Protein AF-A0A950JNB1-F1 (afdb_monomer)

Nearest PDB structures (foldseek):
  2v4i-assembly1_A  TM=9.540E-01  e=2.034E-09  Streptomyces clavuligerus
  1vra-assembly1_A  TM=9.492E-01  e=3.426E-09  Halalkalibacterium halodurans
  1vz7-assembly1_A  TM=9.564E-01  e=4.071E-08  Streptomyces clavuligerus
  1vz8-assembly2_C  TM=9.504E-01  e=1.315E-07  Streptomyces clavuligerus
  1vz7-assembly2_D  TM=9.426E-01  e=3.274E-07  Streptomyces clavuligerus

Solvent-accessible surface area (backbone atoms only — not comparable to full-atom values): 8755 Å² total; per-residue (Å²): 140,83,84,80,80,82,80,77,79,81,75,79,78,77,82,72,43,68,60,75,74,78,64,94,76,65,76,75,56,92,80,55,70,94,68,81,83,87,76,75,89,53,86,58,56,48,79,50,73,37,64,80,45,77,47,38,35,98,41,75,36,33,38,42,37,42,40,36,89,90,36,73,45,85,86,88,75,83,86,60,95,72,62,23,30,31,54,55,52,34,62,68,28,49,80,72,36,42,34,39,33,37,42,38,38,42,59,50,35,48,50,90,46,60,69,65,28,35,54,50,40,51,51,51,26,44,56,50,12,64,75,68,73,54,56,39,64,25,33,38,49,44,48,38,95

Secondary structure (DSSP, 8-state):
-PPP---PPP-PPPPPEEPPPPPTT----TTS-SS---PPPPTTEEEEEE---SSEESS--EEEEEE-TT-B--------TT--HHHHHHHHHHTT-B-SEEEEE-S----S-HHHHHHHHHHHHHHHHHHHTS-GGGEEEEE--

Sequence (145 aa):
MAAARSSRPISRKPKRRSVPPPAENAKRSPLAPTQIPKLPPLAGVRLATGSAGIRYRDRADVLLVTLAPGTQAAGVFTQSKTASAPVEWCRTQLGSGTARGLVVNSGNANAFTGRVGYEAAEAVARSAAASVSCSAREVFLASTG

Structure (mmCIF, N/CA/C/O backbone):
data_AF-A0A950JNB1-F1
#
_entry.id   AF-A0A950JNB1-F1
#
loop_
_atom_site.group_PDB
_atom_site.id
_atom_site.type_symbo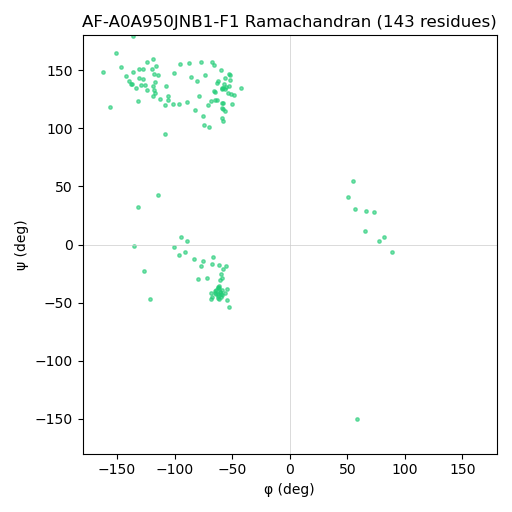l
_atom_site.label_atom_id
_atom_site.label_alt_id
_atom_site.label_comp_id
_atom_site.label_asym_id
_atom_site.label_entity_id
_atom_site.label_seq_id
_atom_site.pdbx_PDB_ins_code
_atom_site.Cartn_x
_atom_site.Cartn_y
_atom_site.Cartn_z
_atom_site.occupancy
_atom_site.B_iso_or_equiv
_atom_site.auth_seq_id
_atom_site.auth_comp_id
_atom_site.auth_asym_id
_atom_site.auth_atom_id
_atom_site.pdbx_PDB_model_num
ATOM 1 N N . MET A 1 1 ? -12.606 13.196 -50.749 1.00 42.09 1 MET A N 1
ATOM 2 C CA . MET A 1 1 ? -11.362 12.395 -50.695 1.00 42.09 1 MET A CA 1
ATOM 3 C C . MET A 1 1 ? -10.970 12.207 -49.233 1.00 42.09 1 MET A C 1
ATOM 5 O O . MET A 1 1 ? -10.453 13.135 -48.629 1.00 42.09 1 MET A O 1
ATOM 9 N N . ALA A 1 2 ? -11.310 11.062 -48.637 1.00 40.31 2 ALA A N 1
ATOM 10 C CA . ALA A 1 2 ? -11.002 10.744 -47.241 1.00 40.31 2 ALA A CA 1
ATOM 11 C C . ALA A 1 2 ? -9.718 9.902 -47.180 1.00 40.31 2 ALA A C 1
ATOM 13 O O . ALA A 1 2 ? -9.656 8.832 -47.781 1.00 40.31 2 ALA A O 1
ATOM 14 N N . ALA A 1 3 ? -8.692 10.391 -46.482 1.00 45.53 3 ALA A N 1
ATOM 15 C CA . ALA A 1 3 ? -7.442 9.663 -46.283 1.00 45.53 3 ALA A CA 1
ATOM 16 C C . ALA A 1 3 ? -7.594 8.662 -45.126 1.00 45.53 3 ALA A C 1
ATOM 18 O O . ALA A 1 3 ? -7.813 9.044 -43.974 1.00 45.53 3 ALA A O 1
ATOM 19 N N . ALA A 1 4 ? -7.483 7.372 -45.443 1.00 46.94 4 ALA A N 1
ATOM 20 C CA . ALA A 1 4 ? -7.515 6.280 -44.480 1.00 46.94 4 ALA A CA 1
ATOM 21 C C . ALA A 1 4 ? -6.300 6.347 -43.536 1.00 46.94 4 ALA A C 1
ATOM 23 O O . ALA A 1 4 ? -5.147 6.339 -43.970 1.00 46.94 4 ALA A O 1
ATOM 24 N N . ARG A 1 5 ? -6.550 6.391 -42.222 1.00 51.56 5 ARG A N 1
ATOM 25 C CA . ARG A 1 5 ? -5.501 6.261 -41.204 1.00 51.56 5 ARG A CA 1
ATOM 26 C C . ARG A 1 5 ? -5.071 4.798 -41.113 1.00 51.56 5 ARG A C 1
ATOM 28 O O . ARG A 1 5 ? -5.814 3.955 -40.625 1.00 51.56 5 ARG A O 1
ATOM 35 N N . SER A 1 6 ? -3.851 4.524 -41.562 1.00 50.66 6 SER A N 1
ATOM 36 C CA . SER A 1 6 ? -3.151 3.249 -41.390 1.00 50.66 6 SER A CA 1
ATOM 37 C C . SER A 1 6 ? -3.015 2.901 -39.899 1.00 50.66 6 SER A C 1
ATOM 39 O O . SER A 1 6 ? -2.185 3.476 -39.189 1.00 50.66 6 SER A O 1
ATOM 41 N N . SER A 1 7 ? -3.792 1.929 -39.426 1.00 52.31 7 SER A N 1
ATOM 42 C CA . SER A 1 7 ? -3.642 1.318 -38.105 1.00 52.31 7 SER A CA 1
ATOM 43 C C . SER A 1 7 ? -2.366 0.471 -38.064 1.00 52.31 7 SER A C 1
ATOM 45 O O . SER A 1 7 ? -2.339 -0.654 -38.564 1.00 52.31 7 SER A O 1
ATOM 47 N N . ARG A 1 8 ? -1.290 0.996 -37.466 1.00 50.75 8 ARG A N 1
ATOM 48 C CA . ARG A 1 8 ? -0.126 0.169 -37.119 1.00 50.75 8 ARG A CA 1
ATOM 49 C C . ARG A 1 8 ? -0.542 -0.851 -36.049 1.00 50.75 8 ARG A C 1
ATOM 51 O O . ARG A 1 8 ? -1.152 -0.450 -35.057 1.00 50.75 8 ARG A O 1
ATOM 58 N N . PRO A 1 9 ? -0.215 -2.143 -36.207 1.00 45.81 9 PRO A N 1
ATOM 59 C CA . PRO A 1 9 ? -0.534 -3.146 -35.205 1.00 45.81 9 PRO A CA 1
ATOM 60 C C . PRO A 1 9 ? 0.236 -2.846 -33.916 1.00 45.81 9 PRO A C 1
ATOM 62 O O . PRO A 1 9 ? 1.442 -2.589 -33.935 1.00 45.81 9 PRO A O 1
ATOM 65 N N . ILE A 1 10 ? -0.480 -2.865 -32.793 1.00 56.41 10 ILE A N 1
ATOM 66 C CA . ILE A 1 10 ? 0.095 -2.713 -31.458 1.00 56.41 10 ILE A CA 1
ATOM 67 C C . ILE A 1 10 ? 1.126 -3.830 -31.257 1.00 56.41 10 ILE A C 1
ATOM 69 O O . ILE A 1 10 ? 0.821 -5.017 -31.374 1.00 56.41 10 ILE A O 1
ATOM 73 N N . SER A 1 11 ? 2.359 -3.404 -30.988 1.00 55.00 11 SER A N 1
ATOM 74 C CA . SER A 1 11 ? 3.528 -4.229 -30.686 1.00 55.00 11 SER A CA 1
ATOM 75 C C . SER A 1 11 ? 3.195 -5.392 -29.741 1.00 55.00 11 SER A C 1
ATOM 77 O O . SER A 1 11 ? 2.499 -5.224 -28.736 1.00 55.00 11 SER A O 1
ATOM 79 N N . ARG A 1 12 ? 3.701 -6.588 -30.074 1.00 53.50 12 ARG A N 1
ATOM 80 C CA . ARG A 1 12 ? 3.539 -7.828 -29.300 1.00 53.50 12 ARG A CA 1
ATOM 81 C C . ARG A 1 12 ? 3.915 -7.577 -27.834 1.00 53.50 12 ARG A C 1
ATOM 83 O O . ARG A 1 12 ? 5.051 -7.206 -27.549 1.00 53.50 12 ARG A O 1
ATOM 90 N N . LYS A 1 13 ? 2.978 -7.811 -26.901 1.00 48.19 13 LYS A N 1
ATOM 91 C CA . LYS A 1 13 ? 3.256 -7.756 -25.453 1.00 48.19 13 LYS A CA 1
ATOM 92 C C . LYS A 1 13 ? 4.492 -8.623 -25.152 1.00 48.19 13 LYS A C 1
ATOM 94 O O . LYS A 1 13 ? 4.519 -9.778 -25.588 1.00 48.19 13 LYS A O 1
ATOM 99 N N . PRO A 1 14 ? 5.508 -8.111 -24.436 1.00 57.44 14 PRO A N 1
ATOM 100 C CA . PRO A 1 14 ? 6.699 -8.893 -24.124 1.00 57.44 14 PRO A CA 1
ATOM 101 C C . PRO A 1 14 ? 6.305 -10.165 -23.360 1.00 57.44 14 PRO A C 1
ATOM 103 O O . PRO A 1 14 ? 5.485 -10.114 -22.440 1.00 57.44 14 PRO A O 1
ATOM 106 N N . LYS A 1 15 ? 6.868 -11.321 -23.749 1.00 63.06 15 LYS A N 1
ATOM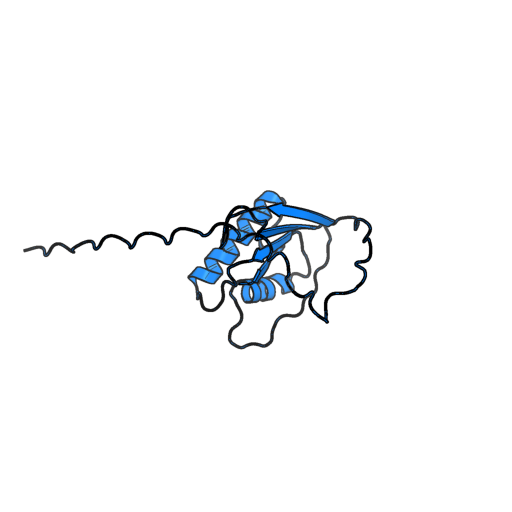 107 C CA . LYS A 1 15 ? 6.651 -12.591 -23.037 1.00 63.06 15 LYS A CA 1
ATOM 108 C C . LYS A 1 15 ? 7.100 -12.417 -21.580 1.00 63.06 15 LYS A C 1
ATOM 110 O O . LYS A 1 15 ? 8.277 -12.165 -21.324 1.00 63.06 15 LYS A O 1
ATOM 115 N N . ARG A 1 16 ? 6.159 -12.529 -20.632 1.00 70.25 16 ARG A N 1
ATOM 116 C CA . ARG A 1 16 ? 6.450 -12.503 -19.187 1.00 70.25 16 ARG A CA 1
ATOM 117 C C . ARG A 1 16 ? 7.415 -13.645 -18.854 1.00 70.25 16 ARG A C 1
ATOM 119 O O . ARG A 1 16 ? 7.229 -14.765 -19.329 1.00 70.25 16 ARG A O 1
ATOM 126 N N . ARG A 1 17 ? 8.446 -13.353 -18.061 1.00 73.12 17 ARG A N 1
ATOM 127 C CA . ARG A 1 17 ? 9.484 -14.325 -17.693 1.00 73.12 17 ARG A CA 1
ATOM 128 C C . ARG A 1 17 ? 8.985 -15.217 -16.551 1.00 73.12 17 ARG A C 1
ATOM 130 O O . ARG A 1 17 ? 8.306 -14.730 -15.646 1.00 73.12 17 ARG A O 1
ATOM 137 N N . SER A 1 18 ? 9.309 -16.506 -16.594 1.00 73.94 18 SER A N 1
ATOM 138 C CA . SER A 1 18 ? 9.210 -17.375 -15.417 1.00 73.94 18 SER A CA 1
ATOM 139 C C . SER A 1 18 ? 10.212 -16.914 -14.358 1.00 73.94 18 SER A C 1
ATOM 141 O O . SER A 1 18 ? 11.215 -16.266 -14.682 1.00 73.94 18 SER A O 1
ATOM 143 N N . VAL A 1 19 ? 9.927 -17.204 -13.090 1.00 68.12 19 VAL A N 1
ATOM 144 C CA . VAL A 1 19 ? 10.904 -17.014 -12.014 1.00 68.12 19 VAL A CA 1
ATOM 145 C C . VAL A 1 19 ? 12.145 -17.850 -12.343 1.00 68.12 19 VAL A C 1
ATOM 147 O O . VAL A 1 19 ? 12.012 -19.061 -12.526 1.00 68.12 19 VAL A O 1
ATOM 150 N N . PRO A 1 20 ? 13.343 -17.247 -12.460 1.00 66.94 20 PRO A N 1
ATOM 151 C CA . PRO A 1 20 ? 14.566 -18.034 -12.478 1.00 66.94 20 PRO A CA 1
ATOM 152 C C . PRO A 1 20 ? 14.678 -18.775 -11.138 1.00 66.94 20 PRO A C 1
ATOM 154 O O . PRO A 1 20 ? 14.331 -18.185 -10.108 1.00 66.94 20 PRO A O 1
ATOM 157 N N . PRO A 1 21 ? 15.135 -20.040 -11.123 1.00 61.94 21 PRO A N 1
ATOM 158 C CA . PRO A 1 21 ? 15.341 -20.762 -9.874 1.00 61.94 21 PRO A CA 1
ATOM 159 C C . PRO A 1 21 ? 16.228 -19.926 -8.936 1.00 61.94 21 PRO A C 1
ATOM 161 O O . PRO A 1 21 ? 17.085 -19.177 -9.427 1.00 61.94 21 PRO A O 1
ATOM 164 N N . PRO A 1 22 ? 16.023 -19.997 -7.606 1.00 63.16 22 PRO A N 1
ATOM 165 C CA . PRO A 1 22 ? 16.927 -19.359 -6.658 1.00 63.16 22 PRO A CA 1
ATOM 166 C C . PRO A 1 22 ? 18.359 -19.734 -7.030 1.00 63.16 22 PRO A C 1
ATOM 168 O O . PRO A 1 22 ? 18.639 -20.913 -7.240 1.00 63.16 22 PRO A O 1
ATOM 171 N N . ALA A 1 23 ? 19.247 -18.747 -7.171 1.00 62.09 23 ALA A N 1
ATOM 172 C CA . ALA A 1 23 ? 20.640 -19.048 -7.455 1.00 62.09 23 ALA A CA 1
ATOM 173 C C . ALA A 1 23 ? 21.162 -19.928 -6.314 1.00 62.09 23 ALA A C 1
ATOM 175 O O . ALA A 1 23 ? 21.175 -19.498 -5.160 1.00 62.09 23 ALA A O 1
ATOM 176 N N . GLU A 1 24 ? 21.560 -21.152 -6.658 1.00 57.34 24 GLU A N 1
ATOM 177 C CA . GLU A 1 24 ? 21.925 -22.241 -5.741 1.00 57.34 24 GLU A CA 1
ATOM 178 C C . GLU A 1 24 ? 23.031 -21.837 -4.746 1.00 57.34 24 GLU A C 1
ATOM 180 O O . GLU A 1 24 ? 23.151 -22.417 -3.676 1.00 57.34 24 GLU A O 1
ATOM 185 N N . ASN A 1 25 ? 23.766 -20.758 -5.051 1.00 59.53 25 ASN A N 1
ATOM 186 C CA . ASN A 1 25 ? 24.836 -20.183 -4.239 1.00 59.53 25 ASN A CA 1
ATOM 187 C C . ASN A 1 25 ? 24.722 -18.655 -4.050 1.00 59.53 25 ASN A C 1
ATOM 189 O O . ASN A 1 25 ? 25.738 -17.959 -3.979 1.00 59.53 25 ASN A O 1
ATOM 193 N N . ALA A 1 26 ? 23.512 -18.085 -3.996 1.00 68.25 26 ALA A N 1
ATOM 194 C CA . ALA A 1 26 ? 23.365 -16.662 -3.676 1.00 68.25 26 ALA A CA 1
ATOM 195 C C . ALA A 1 26 ? 23.975 -16.368 -2.294 1.00 68.25 26 ALA A C 1
ATOM 197 O O . ALA A 1 26 ? 23.428 -16.759 -1.261 1.00 68.25 26 ALA A O 1
ATOM 198 N N . LYS A 1 27 ? 25.118 -15.671 -2.276 1.00 80.19 27 LYS A N 1
ATOM 199 C CA . LYS A 1 27 ? 25.811 -15.275 -1.047 1.00 80.19 27 LYS A CA 1
ATOM 200 C C . LYS A 1 27 ? 24.828 -14.483 -0.182 1.00 80.19 27 LYS A C 1
ATOM 202 O O . LYS A 1 27 ? 24.347 -13.426 -0.593 1.00 80.19 27 LYS A O 1
ATOM 207 N N . ARG A 1 28 ? 24.476 -15.033 0.985 1.00 79.62 28 ARG A N 1
ATOM 208 C CA . ARG A 1 28 ? 23.522 -14.421 1.918 1.00 79.62 28 ARG A CA 1
ATOM 209 C C . ARG A 1 28 ? 23.979 -12.993 2.210 1.00 79.62 28 ARG A C 1
ATOM 211 O O . ARG A 1 28 ? 25.156 -12.780 2.499 1.00 79.62 28 ARG A O 1
ATOM 218 N N . SER A 1 29 ? 23.068 -12.025 2.091 1.00 84.06 29 SER A N 1
ATOM 219 C CA . SER A 1 29 ? 23.401 -10.619 2.344 1.00 84.06 29 SER A CA 1
ATOM 220 C C . SER A 1 29 ? 24.052 -10.481 3.726 1.00 84.06 29 SER A C 1
ATOM 222 O O . SER A 1 29 ? 23.530 -11.069 4.677 1.00 84.06 29 SER A O 1
ATOM 224 N N . PRO A 1 30 ? 25.133 -9.693 3.875 1.00 87.25 30 PRO A N 1
ATOM 225 C CA . PRO A 1 30 ? 25.723 -9.422 5.187 1.00 87.25 30 PRO A CA 1
ATOM 226 C C . PRO A 1 30 ? 24.744 -8.700 6.128 1.00 87.25 30 PRO A C 1
ATOM 228 O O . PRO A 1 30 ? 24.934 -8.718 7.337 1.00 87.25 30 PRO A O 1
ATOM 231 N N . LEU A 1 31 ? 23.679 -8.101 5.581 1.00 86.94 31 LEU A N 1
ATOM 232 C CA . LEU A 1 31 ? 22.603 -7.454 6.335 1.00 86.94 31 LEU A CA 1
ATOM 233 C C . LEU A 1 31 ? 21.439 -8.401 6.662 1.00 86.94 31 LEU A C 1
ATOM 235 O O . LEU A 1 31 ? 20.497 -7.999 7.341 1.00 86.94 31 LEU A O 1
ATOM 239 N N . ALA A 1 32 ? 21.446 -9.636 6.148 1.00 87.19 32 ALA A N 1
ATOM 240 C CA . ALA A 1 32 ? 20.375 -10.579 6.429 1.00 87.19 32 ALA A CA 1
ATOM 241 C C . ALA A 1 32 ? 20.481 -11.037 7.894 1.00 87.19 32 ALA A C 1
ATOM 243 O O . ALA A 1 32 ? 21.490 -11.648 8.263 1.00 87.19 32 ALA A O 1
ATOM 244 N N . PRO A 1 33 ? 19.449 -10.813 8.724 1.00 85.62 33 PRO A N 1
ATOM 245 C CA . PRO A 1 33 ? 19.496 -11.196 10.130 1.00 85.62 33 PRO A CA 1
ATOM 246 C C . PRO A 1 33 ? 19.733 -12.703 10.248 1.00 85.62 33 PRO A C 1
ATOM 248 O O . PRO A 1 33 ? 19.125 -13.487 9.523 1.00 85.62 33 PRO A O 1
ATOM 251 N N . THR A 1 34 ? 20.650 -13.139 11.111 1.00 87.25 34 THR A N 1
ATOM 252 C CA . THR A 1 34 ? 20.963 -14.566 11.340 1.00 87.25 34 THR A CA 1
ATOM 253 C C . THR A 1 34 ? 19.761 -15.353 11.848 1.00 87.25 34 THR A C 1
ATOM 255 O O . THR A 1 34 ? 19.618 -16.524 11.509 1.00 87.25 34 THR A O 1
ATOM 258 N N . GLN A 1 35 ? 18.865 -14.700 12.586 1.00 88.25 35 GLN A N 1
ATOM 259 C CA . GLN A 1 35 ? 17.619 -15.273 13.078 1.00 88.25 35 GLN A CA 1
ATOM 260 C C . GLN A 1 35 ? 16.449 -14.355 12.728 1.00 88.25 35 GLN A C 1
ATOM 262 O O . GLN A 1 35 ? 16.543 -13.137 12.871 1.00 88.25 35 GLN A O 1
ATOM 267 N N . ILE A 1 36 ? 15.345 -14.945 12.274 1.00 87.06 36 ILE A N 1
ATOM 268 C CA . ILE A 1 36 ? 14.083 -14.230 12.073 1.00 87.06 36 ILE A CA 1
ATOM 269 C C . ILE A 1 36 ? 13.192 -14.564 13.272 1.00 87.06 36 ILE A C 1
ATOM 271 O O . ILE A 1 36 ? 12.921 -15.747 13.494 1.00 87.06 36 ILE A O 1
ATOM 275 N N . PRO A 1 37 ? 12.744 -13.573 14.060 1.00 87.31 37 PRO A N 1
ATOM 276 C CA . PRO A 1 37 ? 11.871 -13.837 15.193 1.00 87.31 37 PRO A CA 1
ATOM 277 C C . PRO A 1 37 ? 10.539 -14.420 14.712 1.00 87.31 37 PRO A C 1
ATOM 279 O O . PRO A 1 37 ? 9.961 -13.966 13.722 1.00 87.31 37 PRO A O 1
ATOM 282 N N . LYS A 1 38 ? 10.026 -15.420 15.434 1.00 87.75 38 LYS A N 1
ATOM 283 C CA . LYS A 1 38 ? 8.679 -15.944 15.201 1.00 87.75 38 LYS A CA 1
ATOM 284 C C . LYS A 1 38 ? 7.671 -14.939 15.753 1.00 87.75 38 LYS A C 1
ATOM 286 O O . LYS A 1 38 ? 7.478 -14.851 16.962 1.00 87.75 38 LYS A O 1
ATOM 291 N N . LEU A 1 39 ? 7.052 -14.173 14.864 1.00 86.81 39 LEU A N 1
ATOM 292 C CA . LEU A 1 39 ? 6.048 -13.184 15.242 1.00 86.81 39 LEU A CA 1
ATOM 293 C C . LEU A 1 39 ? 4.702 -13.881 15.505 1.00 86.81 39 LEU A C 1
ATOM 295 O O . LEU A 1 39 ? 4.248 -14.646 14.647 1.00 86.81 39 LEU A O 1
ATOM 299 N N . PRO A 1 40 ? 4.055 -13.656 16.663 1.00 90.56 40 PRO A N 1
ATOM 300 C CA . PRO A 1 40 ? 2.702 -14.145 16.889 1.00 90.56 40 PRO A CA 1
ATOM 301 C C . PRO A 1 40 ? 1.706 -13.412 15.972 1.00 90.56 40 PRO A C 1
ATOM 303 O O . PRO A 1 40 ? 1.983 -12.290 15.536 1.00 90.56 40 PRO A O 1
ATOM 306 N N . PRO A 1 41 ? 0.535 -14.007 15.683 1.00 91.62 41 PRO A N 1
ATOM 307 C CA . PRO A 1 41 ? -0.536 -13.300 14.993 1.00 91.62 41 PRO A CA 1
A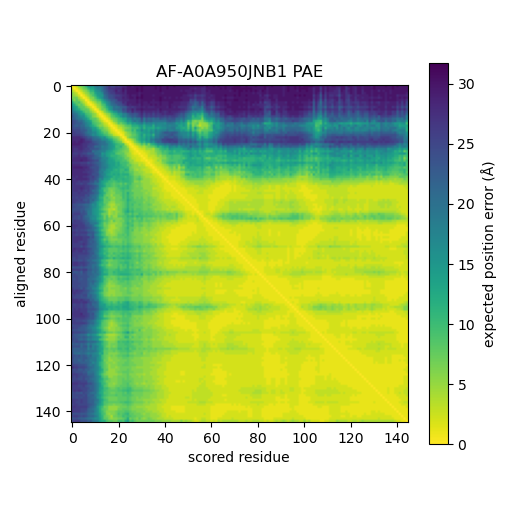TOM 308 C C . PRO A 1 41 ? -0.920 -12.022 15.744 1.00 91.62 41 PRO A C 1
ATOM 310 O O . PRO A 1 41 ? -1.111 -12.042 16.960 1.00 91.62 41 PRO A O 1
ATOM 313 N N . LEU A 1 42 ? -1.059 -10.918 15.012 1.00 94.12 42 LEU A N 1
ATOM 314 C CA . LEU A 1 42 ? -1.546 -9.661 15.566 1.00 94.12 42 LEU A CA 1
ATOM 315 C C . LEU A 1 42 ? -3.071 -9.617 15.445 1.00 94.12 42 LEU A C 1
ATOM 317 O O . LEU A 1 42 ? -3.617 -9.737 14.346 1.00 94.12 42 LEU A O 1
ATOM 321 N N . ALA A 1 43 ? -3.760 -9.458 16.575 1.00 96.12 43 ALA A N 1
ATOM 322 C CA . ALA A 1 43 ? -5.215 -9.370 16.595 1.00 96.12 43 ALA A CA 1
ATOM 323 C C . ALA A 1 43 ? -5.708 -8.241 15.673 1.00 96.12 43 ALA A C 1
ATOM 325 O O . ALA A 1 43 ? -5.149 -7.147 15.653 1.00 96.12 43 ALA A O 1
ATOM 326 N N . GLY A 1 44 ? -6.746 -8.525 14.885 1.00 96.69 44 GLY A N 1
ATOM 327 C CA . GLY A 1 44 ? -7.306 -7.564 13.934 1.00 96.69 44 GLY A CA 1
ATOM 328 C C . GLY A 1 44 ? -6.504 -7.374 12.642 1.00 96.69 44 GLY A C 1
ATOM 329 O O . GLY A 1 44 ? -6.919 -6.577 11.805 1.00 96.69 44 GLY A O 1
ATOM 330 N N . VAL A 1 45 ? -5.412 -8.118 12.433 1.00 97.56 45 VAL A N 1
ATOM 331 C CA . VAL A 1 45 ? -4.631 -8.095 11.188 1.00 97.56 45 VAL A CA 1
ATOM 332 C C . VAL A 1 45 ? -4.677 -9.460 10.513 1.00 97.56 45 VAL A C 1
ATOM 334 O O . VAL A 1 45 ? -4.412 -10.490 11.131 1.00 97.56 45 VAL A O 1
ATOM 337 N N . ARG A 1 46 ? -4.988 -9.482 9.214 1.00 97.25 46 ARG A N 1
ATOM 338 C CA . ARG A 1 46 ? -4.893 -10.694 8.385 1.00 97.25 46 ARG A CA 1
ATOM 339 C C . ARG A 1 46 ? -4.058 -10.406 7.151 1.00 97.25 46 ARG A C 1
ATOM 341 O O . ARG A 1 46 ? -4.161 -9.326 6.574 1.00 97.25 46 ARG A O 1
ATOM 348 N N . LEU A 1 47 ? -3.255 -11.386 6.752 1.00 96.56 47 LEU A N 1
ATOM 349 C CA . LEU A 1 47 ? -2.344 -11.300 5.616 1.00 96.56 47 LEU A CA 1
ATOM 350 C C . LEU A 1 47 ? -2.729 -12.356 4.583 1.00 96.56 47 LEU A C 1
ATOM 352 O O . LEU A 1 47 ? -2.976 -13.508 4.939 1.00 96.56 47 LEU A O 1
ATOM 356 N N . ALA A 1 48 ? -2.741 -11.973 3.313 1.00 97.06 48 ALA A N 1
ATOM 357 C CA . ALA A 1 48 ? -2.884 -12.885 2.188 1.00 97.06 48 ALA A CA 1
ATOM 358 C C . ALA A 1 48 ? -1.916 -12.480 1.079 1.00 97.06 48 ALA A C 1
ATOM 360 O O . ALA A 1 48 ? -1.766 -11.296 0.781 1.00 97.06 48 ALA A O 1
ATOM 361 N N . THR A 1 49 ? -1.263 -13.453 0.453 1.00 97.44 49 THR A N 1
ATOM 362 C CA . THR A 1 49 ? -0.389 -13.220 -0.698 1.00 97.44 49 THR A CA 1
ATOM 363 C C . THR A 1 49 ? -0.942 -13.910 -1.935 1.00 97.44 49 THR A C 1
ATOM 365 O O . THR A 1 49 ? -1.674 -14.894 -1.843 1.00 97.44 49 THR A O 1
ATOM 368 N N . GLY A 1 50 ? -0.607 -13.376 -3.105 1.00 95.69 50 GLY A N 1
ATOM 369 C CA . GLY A 1 50 ? -1.051 -13.913 -4.382 1.00 95.69 50 GLY A CA 1
ATOM 370 C C . GLY A 1 50 ? -0.061 -13.639 -5.504 1.00 95.69 50 GLY A C 1
ATOM 371 O O . GLY A 1 50 ? 0.839 -12.804 -5.383 1.00 95.69 50 GLY A O 1
ATOM 372 N N . SER A 1 51 ? -0.244 -14.367 -6.601 1.00 95.56 51 SER A N 1
ATOM 373 C CA . SER A 1 51 ? 0.533 -14.238 -7.832 1.00 95.56 51 SER A CA 1
ATOM 374 C C . SER A 1 51 ? -0.322 -13.590 -8.918 1.00 95.56 51 SER A C 1
ATOM 376 O O . SER A 1 51 ? -1.057 -14.273 -9.626 1.00 95.56 51 SER A O 1
ATOM 378 N N . ALA A 1 52 ? -0.215 -12.271 -9.065 1.00 93.88 52 ALA A N 1
ATOM 379 C CA . ALA A 1 52 ? -0.823 -11.512 -10.160 1.00 93.88 52 ALA A CA 1
ATOM 380 C C . ALA A 1 52 ? 0.042 -11.531 -11.436 1.00 93.88 52 ALA A C 1
ATOM 382 O O . ALA A 1 52 ? -0.404 -11.144 -12.520 1.00 93.88 52 ALA A O 1
ATOM 383 N N . GLY A 1 53 ? 1.291 -11.990 -11.323 1.00 94.44 53 GLY A N 1
ATOM 384 C CA . GLY A 1 53 ? 2.204 -12.170 -12.442 1.00 94.44 53 GLY A CA 1
ATOM 385 C C . GLY A 1 53 ? 2.739 -10.857 -13.006 1.00 94.44 53 GLY A C 1
ATOM 386 O O . GLY A 1 53 ? 3.051 -10.815 -14.193 1.00 94.44 53 GLY A O 1
ATOM 387 N N . ILE A 1 54 ? 2.834 -9.796 -12.197 1.00 93.69 54 ILE A N 1
ATOM 388 C CA . ILE A 1 54 ? 3.141 -8.400 -12.554 1.00 93.69 54 ILE A CA 1
ATOM 389 C C . ILE A 1 54 ? 4.443 -8.283 -13.342 1.00 93.69 54 ILE A C 1
ATOM 391 O O . ILE A 1 54 ? 4.453 -7.647 -14.398 1.00 93.69 54 ILE A O 1
ATOM 395 N N . ARG A 1 55 ? 5.515 -8.934 -12.876 1.00 91.56 55 ARG A N 1
ATOM 396 C CA . ARG A 1 55 ? 6.811 -9.002 -13.580 1.00 91.56 55 ARG A CA 1
ATOM 397 C C . ARG A 1 55 ? 7.232 -10.436 -13.882 1.00 91.56 55 ARG A C 1
ATOM 399 O O . ARG A 1 55 ? 7.619 -10.722 -15.016 1.00 91.56 55 ARG A O 1
ATOM 406 N N . TYR A 1 56 ? 7.131 -11.318 -12.889 1.00 88.94 56 TYR A N 1
ATOM 407 C CA . TYR A 1 56 ? 7.491 -12.733 -12.990 1.00 88.94 56 TYR A CA 1
ATOM 408 C C . TYR A 1 56 ? 6.266 -13.618 -12.755 1.00 88.94 56 TYR A C 1
ATOM 410 O O . TYR A 1 56 ? 5.398 -13.255 -11.968 1.00 88.94 56 TYR A O 1
ATOM 418 N N . ARG A 1 57 ? 6.192 -14.769 -13.430 1.00 87.44 57 ARG A N 1
ATOM 419 C CA . ARG A 1 57 ? 5.163 -15.793 -13.164 1.00 87.44 57 ARG A CA 1
ATOM 420 C C . ARG A 1 57 ? 5.603 -16.753 -12.063 1.00 87.44 57 ARG A C 1
ATOM 422 O O . ARG A 1 57 ? 6.798 -16.910 -11.864 1.00 87.44 57 ARG A O 1
ATOM 429 N N . ASP A 1 58 ? 4.644 -17.390 -11.395 1.00 87.12 58 ASP A N 1
ATOM 430 C CA . ASP A 1 58 ? 4.884 -18.458 -10.406 1.00 87.12 58 ASP A CA 1
ATOM 431 C C . ASP A 1 58 ? 5.610 -17.988 -9.131 1.00 87.12 58 ASP A C 1
ATOM 433 O O . ASP A 1 58 ? 6.321 -18.737 -8.466 1.00 87.12 58 ASP A O 1
ATOM 437 N N . ARG A 1 59 ? 5.425 -16.712 -8.774 1.00 88.81 59 ARG A N 1
ATOM 438 C CA . ARG A 1 59 ? 5.902 -16.116 -7.521 1.00 88.81 59 ARG A CA 1
ATOM 439 C C . ARG A 1 59 ? 4.854 -15.175 -6.958 1.00 88.81 59 ARG A C 1
ATOM 441 O O . ARG A 1 5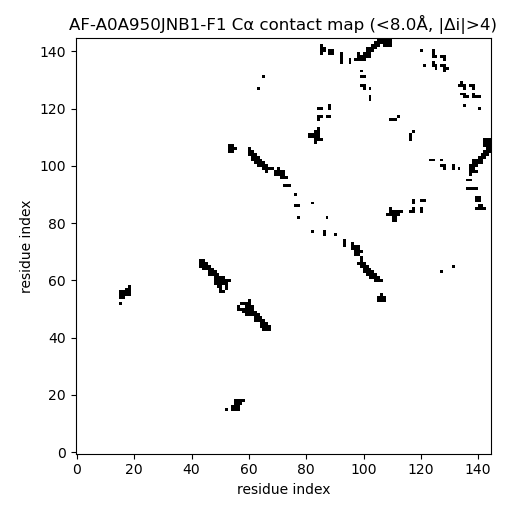9 ? 4.200 -14.456 -7.712 1.00 88.81 59 ARG A O 1
ATOM 448 N N . ALA A 1 60 ? 4.689 -15.185 -5.639 1.00 93.44 60 ALA A N 1
ATOM 449 C CA . ALA A 1 60 ? 3.851 -14.207 -4.964 1.00 93.44 60 ALA A CA 1
ATOM 450 C C . ALA A 1 60 ? 4.437 -12.804 -5.169 1.00 93.44 60 ALA A C 1
ATOM 452 O O . ALA A 1 60 ? 5.613 -12.563 -4.883 1.00 93.44 60 ALA A O 1
ATOM 453 N N . ASP A 1 61 ? 3.624 -11.900 -5.695 1.00 96.44 61 ASP A N 1
ATOM 454 C CA . ASP A 1 61 ? 4.017 -10.537 -6.042 1.00 96.44 61 ASP A CA 1
ATOM 455 C C . ASP A 1 61 ? 3.003 -9.486 -5.589 1.00 96.44 61 ASP A C 1
ATOM 457 O O . ASP A 1 61 ? 3.274 -8.293 -5.742 1.00 96.44 61 ASP A O 1
ATOM 461 N N . VAL A 1 62 ? 1.898 -9.921 -4.980 1.00 97.94 62 VAL A N 1
ATOM 462 C CA . VAL A 1 62 ? 0.912 -9.078 -4.309 1.00 97.94 62 VAL A CA 1
ATOM 463 C C . VAL A 1 62 ? 0.705 -9.573 -2.878 1.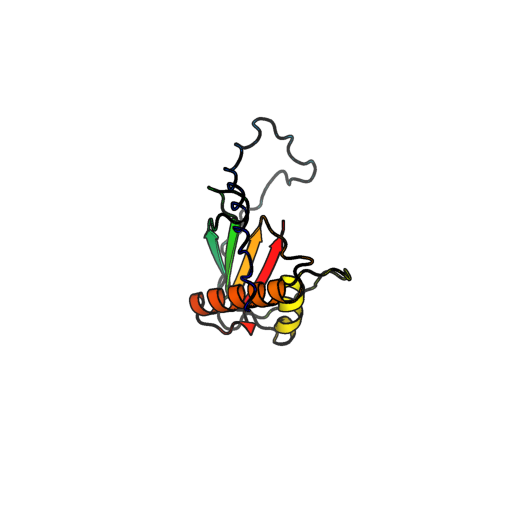00 97.94 62 VAL A C 1
ATOM 465 O O . VAL A 1 62 ? 0.591 -10.773 -2.632 1.00 97.94 62 VAL A O 1
ATOM 468 N N . LEU A 1 63 ? 0.638 -8.632 -1.943 1.00 98.44 63 LEU A N 1
ATOM 469 C CA . LEU A 1 63 ? 0.217 -8.808 -0.558 1.00 98.44 63 LEU A CA 1
ATOM 470 C C . LEU A 1 63 ? -1.027 -7.947 -0.328 1.00 98.44 63 LEU A C 1
ATOM 472 O O . LEU A 1 63 ? -1.035 -6.764 -0.665 1.00 98.44 63 LEU A O 1
ATOM 476 N N . LEU A 1 64 ? -2.045 -8.534 0.291 1.00 98.50 64 LEU A N 1
ATOM 477 C CA . LEU A 1 64 ? -3.172 -7.828 0.878 1.00 98.50 64 LEU A CA 1
ATOM 478 C C . LEU A 1 64 ? -3.115 -7.995 2.396 1.00 98.50 64 LEU A C 1
ATOM 480 O O . LEU A 1 64 ? -3.083 -9.113 2.914 1.00 98.50 64 LEU A O 1
ATOM 484 N N . VAL A 1 65 ? -3.132 -6.871 3.100 1.00 98.50 65 VAL A N 1
ATOM 485 C CA . VAL A 1 65 ? -3.338 -6.798 4.543 1.00 98.50 65 VAL A CA 1
ATOM 486 C C . VAL A 1 65 ? -4.743 -6.270 4.779 1.00 98.50 65 VAL A C 1
ATOM 488 O O . VAL A 1 65 ? -5.089 -5.216 4.249 1.00 98.50 65 VAL A O 1
ATOM 491 N N . THR A 1 66 ? -5.541 -6.971 5.579 1.00 98.44 66 THR A N 1
ATOM 492 C CA . THR A 1 66 ? -6.846 -6.474 6.036 1.00 98.44 66 THR A CA 1
ATOM 493 C C . THR A 1 66 ? -6.765 -6.107 7.506 1.00 98.44 66 THR A C 1
ATOM 495 O O . THR A 1 66 ? -6.217 -6.880 8.297 1.00 98.44 66 THR A O 1
ATOM 498 N N . LEU A 1 67 ? -7.344 -4.966 7.858 1.00 98.38 67 LEU A N 1
ATOM 499 C CA . LEU A 1 67 ? -7.299 -4.383 9.190 1.00 98.38 67 LEU A CA 1
ATOM 500 C C . LEU A 1 67 ? -8.714 -4.308 9.772 1.00 98.38 67 LEU A C 1
ATOM 502 O O . LEU A 1 67 ? -9.687 -3.999 9.068 1.00 98.38 67 LEU A O 1
ATOM 506 N N . ALA A 1 68 ? -8.829 -4.617 11.060 1.00 98.12 68 ALA A N 1
ATOM 507 C CA . ALA A 1 68 ? -10.091 -4.569 11.780 1.00 98.12 68 ALA A CA 1
ATOM 508 C C . ALA A 1 68 ? -10.699 -3.151 11.751 1.00 98.12 68 ALA A C 1
ATOM 510 O O . ALA A 1 68 ? -9.959 -2.160 11.699 1.00 98.12 68 ALA A O 1
ATOM 511 N N . PRO A 1 69 ? -12.038 -3.027 11.793 1.00 97.38 69 PRO A N 1
ATOM 512 C CA . PRO A 1 69 ? -12.696 -1.735 11.968 1.00 97.38 69 PRO A CA 1
ATOM 513 C C . PRO A 1 69 ? -12.144 -0.967 13.179 1.00 97.38 69 PRO A C 1
ATOM 515 O O . PRO A 1 69 ? -11.847 -1.571 14.206 1.00 97.38 69 PRO A O 1
ATOM 518 N N . GLY A 1 70 ? -12.007 0.357 13.053 1.00 95.88 70 GLY A N 1
ATOM 519 C CA . GLY A 1 70 ? -11.427 1.214 14.097 1.00 95.88 70 GLY A CA 1
ATOM 520 C C . GLY A 1 70 ? -9.893 1.257 14.121 1.00 95.88 70 GLY A C 1
ATOM 521 O O . GLY A 1 70 ? -9.320 1.860 15.025 1.00 95.88 70 GLY A O 1
ATOM 522 N N . THR A 1 71 ? -9.210 0.638 13.150 1.00 98.06 71 THR A N 1
ATOM 523 C CA . THR A 1 71 ? -7.748 0.742 13.046 1.00 98.06 71 THR A CA 1
ATOM 524 C C . THR A 1 71 ? -7.330 2.161 12.661 1.00 98.06 71 THR A C 1
ATOM 526 O O . THR A 1 71 ? -7.710 2.675 11.605 1.00 98.06 71 THR A O 1
ATOM 529 N N . GLN A 1 72 ? -6.484 2.759 13.499 1.00 97.69 72 GLN A N 1
ATOM 530 C CA . GLN A 1 72 ? -5.880 4.067 13.264 1.00 97.69 72 GLN A CA 1
ATOM 531 C C . GLN A 1 72 ? -4.604 3.937 12.431 1.00 97.69 72 GLN A C 1
ATOM 533 O O . GLN A 1 72 ? -3.832 2.991 12.595 1.00 97.69 72 GLN A O 1
ATOM 538 N N . ALA A 1 73 ? -4.368 4.910 11.556 1.00 97.12 73 ALA A N 1
ATOM 539 C CA . ALA A 1 73 ? -3.237 4.924 10.643 1.00 97.12 73 ALA A CA 1
ATOM 540 C C . ALA A 1 73 ? -2.397 6.190 10.807 1.00 97.12 73 ALA A C 1
ATOM 542 O O . ALA A 1 73 ? -2.904 7.309 10.808 1.00 97.12 73 ALA A O 1
ATOM 543 N N . ALA A 1 74 ? -1.086 5.986 10.881 1.00 97.12 74 ALA A N 1
ATOM 544 C CA . ALA A 1 74 ? -0.070 7.018 10.763 1.00 97.12 74 ALA A CA 1
ATOM 545 C C . ALA A 1 74 ? 0.986 6.533 9.764 1.00 97.12 74 ALA A C 1
ATOM 547 O O . ALA A 1 74 ? 1.200 5.329 9.606 1.00 97.12 74 ALA A O 1
ATOM 548 N N . GLY A 1 75 ? 1.644 7.458 9.072 1.00 95.25 75 GLY A N 1
ATOM 549 C CA . GLY A 1 75 ? 2.613 7.103 8.047 1.00 95.25 75 GLY A CA 1
ATOM 550 C C . GLY A 1 75 ? 3.542 8.253 7.705 1.00 95.25 75 GLY A C 1
ATOM 551 O O . GLY A 1 75 ? 3.164 9.421 7.754 1.00 95.25 75 GLY A O 1
ATOM 552 N N . VAL A 1 76 ? 4.767 7.898 7.335 1.00 97.69 76 VAL A N 1
ATOM 553 C CA . VAL A 1 76 ? 5.738 8.812 6.737 1.00 97.69 76 VAL A CA 1
ATOM 554 C C . VAL A 1 76 ? 6.004 8.369 5.308 1.00 97.69 76 VAL A C 1
ATOM 556 O O . VAL A 1 76 ? 5.995 7.180 4.993 1.00 97.69 76 VAL A O 1
ATOM 559 N N . PHE A 1 77 ? 6.239 9.335 4.431 1.00 98.12 77 PHE A N 1
ATOM 560 C CA . PHE A 1 77 ? 6.460 9.092 3.011 1.00 98.12 77 PHE A CA 1
ATOM 561 C C . PHE A 1 77 ? 7.798 9.686 2.584 1.00 98.12 77 PHE A C 1
ATOM 563 O O . PHE A 1 77 ? 8.293 10.624 3.207 1.00 98.12 77 PHE A O 1
ATOM 570 N N . THR A 1 78 ? 8.368 9.166 1.494 1.00 97.38 78 THR A N 1
ATOM 571 C CA . THR A 1 78 ? 9.599 9.718 0.903 1.00 97.38 78 THR A CA 1
ATOM 572 C C . THR A 1 78 ? 9.479 11.225 0.666 1.00 97.38 78 THR A C 1
ATOM 574 O O . THR A 1 78 ? 8.405 11.703 0.317 1.00 97.38 78 THR A O 1
ATOM 577 N N . GLN A 1 79 ? 10.570 11.978 0.810 1.00 97.00 79 GLN A N 1
ATOM 578 C CA . GLN A 1 79 ? 10.636 13.401 0.447 1.00 97.00 79 GLN A CA 1
ATOM 579 C C . GLN A 1 79 ? 11.054 13.621 -1.017 1.00 97.00 79 GLN A C 1
ATOM 581 O O . GLN A 1 79 ? 11.214 14.759 -1.453 1.00 97.00 79 GLN A O 1
ATOM 586 N N . SER A 1 80 ? 11.242 12.543 -1.788 1.00 96.12 80 SER A N 1
ATOM 587 C CA . SER A 1 80 ? 11.606 12.652 -3.199 1.00 96.12 80 SER A CA 1
ATOM 588 C C . SER A 1 80 ? 10.586 13.484 -3.983 1.00 96.12 80 SER A C 1
ATOM 590 O O . SER A 1 80 ? 9.375 13.290 -3.851 1.00 96.12 80 SER A O 1
ATOM 592 N N . LYS A 1 81 ? 11.089 14.348 -4.875 1.00 93.50 81 LYS A N 1
ATOM 593 C CA . LYS A 1 81 ? 10.281 15.079 -5.868 1.00 93.50 81 LYS A CA 1
ATOM 594 C C . LYS A 1 81 ? 9.665 14.156 -6.925 1.00 93.50 81 LYS A C 1
ATOM 596 O O . LYS A 1 81 ? 8.822 14.586 -7.699 1.00 93.50 81 LYS A O 1
ATOM 601 N N . THR A 1 82 ? 10.096 12.899 -6.964 1.00 93.69 82 THR A N 1
ATOM 602 C CA . THR A 1 82 ? 9.674 11.881 -7.929 1.00 93.69 82 THR A CA 1
ATOM 603 C C . THR A 1 82 ? 8.916 10.750 -7.236 1.00 93.69 82 THR A C 1
ATOM 605 O O . THR A 1 82 ? 9.157 9.566 -7.476 1.00 93.69 82 THR A O 1
ATOM 608 N N . ALA A 1 83 ? 8.029 11.119 -6.308 1.00 97.50 83 ALA A N 1
ATOM 609 C CA . ALA A 1 83 ? 7.167 10.169 -5.620 1.00 97.50 83 ALA A CA 1
ATOM 610 C C . ALA A 1 83 ? 6.338 9.354 -6.629 1.00 97.50 83 ALA A C 1
ATOM 612 O O . ALA A 1 83 ? 5.920 9.854 -7.672 1.00 97.50 83 ALA A O 1
ATOM 613 N N . SER A 1 84 ? 6.130 8.073 -6.329 1.00 98.38 84 SER A N 1
ATOM 614 C CA . SER A 1 84 ? 5.284 7.214 -7.150 1.00 98.38 84 SER A CA 1
ATOM 615 C C . SER A 1 84 ? 3.805 7.502 -6.891 1.00 98.38 84 SER A C 1
ATOM 617 O O . SER A 1 84 ? 3.430 7.975 -5.815 1.00 98.38 84 SER A O 1
ATOM 619 N N . ALA A 1 85 ? 2.945 7.163 -7.849 1.00 98.56 85 ALA A N 1
ATOM 620 C CA . ALA A 1 85 ? 1.504 7.361 -7.708 1.00 98.56 85 ALA A CA 1
ATOM 621 C C . ALA A 1 85 ? 0.892 6.712 -6.436 1.00 98.56 85 ALA A C 1
ATOM 623 O O . ALA A 1 85 ? 0.057 7.348 -5.796 1.00 98.56 85 ALA A O 1
ATOM 624 N N . PRO A 1 86 ? 1.320 5.512 -5.983 1.00 98.56 86 PRO A N 1
ATOM 625 C CA . PRO A 1 86 ? 0.880 4.937 -4.706 1.00 98.56 86 PRO A CA 1
ATOM 626 C C . PRO A 1 86 ? 1.256 5.785 -3.486 1.00 98.56 86 PRO A C 1
ATOM 628 O O . PRO A 1 86 ? 0.488 5.862 -2.532 1.00 98.56 86 PRO A O 1
ATOM 631 N N . VAL A 1 87 ? 2.421 6.444 -3.506 1.00 98.50 87 VAL A N 1
ATOM 632 C CA . VAL A 1 87 ? 2.830 7.352 -2.424 1.00 98.50 87 VAL A CA 1
ATOM 633 C C . VAL A 1 87 ? 1.926 8.580 -2.397 1.00 98.50 87 VAL A C 1
ATOM 635 O O . VAL A 1 87 ? 1.475 8.983 -1.326 1.00 98.50 87 VAL A O 1
ATOM 638 N N . GLU A 1 88 ? 1.645 9.166 -3.559 1.00 98.00 88 GLU A N 1
ATOM 639 C CA . GLU A 1 88 ? 0.736 10.311 -3.667 1.00 98.00 88 GLU A CA 1
ATOM 640 C C . GLU A 1 88 ? -0.681 9.954 -3.211 1.00 98.00 88 GLU A C 1
ATOM 642 O O . GLU A 1 88 ? -1.258 10.685 -2.407 1.00 98.00 88 GLU A O 1
ATOM 647 N N . TRP A 1 89 ? -1.197 8.792 -3.625 1.00 98.25 89 TRP A N 1
ATOM 648 C CA . TRP A 1 89 ? -2.465 8.246 -3.141 1.00 98.25 89 TRP A CA 1
ATOM 649 C C . TRP A 1 89 ? -2.503 8.176 -1.611 1.00 98.25 89 TRP A C 1
ATOM 651 O O . TRP A 1 89 ? -3.402 8.732 -0.979 1.00 98.25 89 TRP A O 1
ATOM 661 N N . CYS A 1 90 ? -1.502 7.536 -1.003 1.00 98.44 90 CYS A N 1
ATOM 662 C CA . CYS A 1 90 ? -1.436 7.357 0.443 1.00 98.44 90 CYS A CA 1
ATOM 663 C C . CYS A 1 90 ? -1.351 8.683 1.203 1.00 98.44 90 CYS A C 1
ATOM 665 O O . CYS A 1 90 ? -1.981 8.811 2.250 1.00 98.44 90 CYS A O 1
ATOM 667 N N . ARG A 1 91 ? -0.632 9.686 0.681 1.00 97.62 91 ARG A N 1
ATOM 668 C CA . ARG A 1 91 ? -0.603 11.034 1.273 1.00 97.62 91 ARG A CA 1
ATOM 669 C C . ARG A 1 91 ? -1.993 11.665 1.316 1.00 97.62 91 ARG A C 1
ATOM 671 O O . ARG A 1 91 ? -2.348 12.247 2.335 1.00 97.62 91 ARG A O 1
ATOM 678 N N . THR A 1 92 ? -2.778 11.529 0.245 1.00 96.75 92 THR A N 1
ATOM 679 C CA . THR A 1 92 ? -4.155 12.042 0.199 1.00 96.75 92 THR A CA 1
ATOM 680 C C . THR A 1 92 ? -5.060 11.332 1.205 1.00 96.75 92 THR A C 1
ATOM 682 O O . THR A 1 92 ? -5.875 11.984 1.853 1.00 96.75 92 THR A O 1
ATOM 685 N N . GLN A 1 93 ? -4.910 10.015 1.369 1.00 97.56 93 GLN A N 1
ATOM 686 C CA . GLN A 1 93 ? -5.784 9.233 2.250 1.00 97.56 93 GLN A CA 1
ATOM 687 C C . GLN A 1 93 ? -5.423 9.334 3.737 1.00 97.56 93 GLN A C 1
ATOM 689 O O . GLN A 1 93 ? -6.313 9.273 4.591 1.00 97.56 93 GLN A O 1
ATOM 694 N N . LEU A 1 94 ? -4.139 9.537 4.063 1.00 96.56 94 LEU A N 1
ATOM 695 C CA . LEU A 1 94 ? -3.655 9.552 5.447 1.00 96.56 94 LEU A CA 1
ATOM 696 C C . LEU A 1 94 ? -4.319 10.637 6.307 1.00 96.56 94 LEU A C 1
ATOM 698 O O . LEU A 1 94 ? -4.437 10.453 7.513 1.00 96.56 94 LEU A O 1
ATOM 702 N N . GLY A 1 95 ? -4.818 11.721 5.701 1.00 92.62 95 GLY A N 1
ATOM 703 C CA . GLY A 1 95 ? -5.551 12.773 6.413 1.00 92.62 95 GLY A CA 1
ATOM 704 C C . GLY A 1 95 ? -6.801 12.284 7.157 1.00 92.62 95 GLY A C 1
ATOM 705 O O . GLY A 1 95 ? -7.231 12.936 8.102 1.00 92.62 95 GLY A O 1
ATOM 706 N N . SER A 1 96 ? -7.363 11.128 6.779 1.00 91.50 96 SER A N 1
ATOM 707 C CA . SER A 1 96 ? -8.477 10.496 7.502 1.00 91.50 96 SER A CA 1
ATOM 708 C C . SER A 1 96 ? -8.054 9.776 8.790 1.00 91.50 96 SER A C 1
ATOM 710 O O . SER A 1 96 ? -8.906 9.481 9.624 1.00 91.50 96 SER A O 1
ATOM 712 N N . GLY A 1 97 ? -6.764 9.459 8.949 1.00 95.19 97 GLY A N 1
ATOM 713 C CA . GLY A 1 97 ? -6.215 8.793 10.133 1.00 95.19 97 GLY A CA 1
ATOM 714 C C . GLY A 1 97 ? -6.702 7.360 10.370 1.00 95.19 97 GLY A C 1
ATOM 715 O O . GLY A 1 97 ? -6.463 6.822 11.448 1.00 95.19 97 GLY A O 1
ATOM 716 N N . THR A 1 98 ? -7.372 6.729 9.402 1.00 97.25 98 THR A N 1
ATOM 717 C CA . THR A 1 98 ? -7.958 5.383 9.538 1.00 97.25 98 THR A CA 1
ATOM 718 C C . THR A 1 98 ? -7.504 4.469 8.407 1.00 97.25 98 THR A C 1
ATOM 720 O O . THR A 1 98 ? -7.198 4.934 7.310 1.00 97.25 98 THR A O 1
ATOM 723 N N . ALA A 1 99 ? -7.437 3.160 8.662 1.00 98.12 99 ALA A N 1
ATOM 724 C CA . ALA A 1 99 ? -7.110 2.169 7.642 1.00 98.12 99 ALA A CA 1
ATOM 725 C C . ALA A 1 99 ? -7.923 0.887 7.802 1.00 98.12 99 ALA A C 1
ATOM 727 O O . ALA A 1 99 ? -8.188 0.412 8.902 1.00 98.12 99 ALA A O 1
ATOM 728 N N . ARG A 1 100 ? -8.260 0.279 6.670 1.00 98.50 100 ARG A N 1
ATOM 729 C CA . ARG A 1 100 ? -8.949 -1.012 6.572 1.00 98.50 100 ARG A CA 1
ATOM 730 C C . ARG A 1 100 ? -8.204 -1.990 5.678 1.00 98.50 100 ARG A C 1
ATOM 732 O O . ARG A 1 100 ? -8.346 -3.198 5.860 1.00 98.50 100 ARG A O 1
ATOM 739 N N . GLY A 1 101 ? -7.368 -1.494 4.766 1.00 98.38 101 GLY A N 1
ATOM 740 C CA . GLY A 1 101 ? -6.550 -2.335 3.905 1.00 98.38 101 GLY A CA 1
ATOM 741 C C . GLY A 1 101 ? -5.195 -1.731 3.557 1.00 98.38 101 GLY A C 1
ATOM 742 O O . GLY A 1 101 ? -5.035 -0.513 3.495 1.00 98.38 101 GLY A O 1
ATOM 743 N N . LEU A 1 102 ? -4.227 -2.601 3.279 1.00 98.69 102 LEU A N 1
ATOM 744 C CA . LEU A 1 102 ? -2.972 -2.249 2.620 1.00 98.69 102 LEU A CA 1
ATOM 745 C C . LEU A 1 102 ? -2.709 -3.244 1.490 1.00 98.69 102 LEU A C 1
ATOM 747 O O . LEU A 1 102 ? -2.638 -4.450 1.725 1.00 98.69 102 LEU A O 1
ATOM 751 N N . VAL A 1 103 ? -2.540 -2.736 0.272 1.00 98.75 103 VAL A N 1
ATOM 752 C CA . VAL A 1 103 ? -2.127 -3.530 -0.890 1.00 98.75 103 VAL A CA 1
ATOM 753 C C . VAL A 1 103 ? -0.675 -3.218 -1.199 1.00 98.75 103 VAL A C 1
ATOM 755 O O . VAL A 1 103 ? -0.315 -2.063 -1.422 1.00 98.75 103 VAL A O 1
ATOM 758 N N . VAL A 1 104 ? 0.162 -4.248 -1.248 1.00 98.75 104 VAL A N 1
ATOM 759 C CA . VAL A 1 104 ? 1.564 -4.119 -1.645 1.00 98.75 104 VAL A CA 1
ATOM 760 C C . VAL A 1 104 ? 1.802 -4.948 -2.889 1.00 98.75 104 VAL A C 1
ATOM 762 O O . VAL A 1 104 ? 1.498 -6.137 -2.894 1.00 98.75 104 VAL A O 1
ATOM 765 N N . ASN A 1 105 ? 2.377 -4.355 -3.930 1.00 98.19 105 ASN A N 1
ATOM 766 C CA . ASN A 1 105 ? 2.824 -5.100 -5.098 1.00 98.19 105 ASN A CA 1
ATOM 767 C C . ASN A 1 105 ? 4.331 -4.960 -5.331 1.00 98.19 105 ASN A C 1
ATOM 769 O O . ASN A 1 105 ? 4.942 -3.932 -5.034 1.00 98.19 105 ASN A O 1
ATOM 773 N N . SER A 1 106 ? 4.919 -5.990 -5.932 1.00 96.81 106 SER A N 1
ATOM 774 C CA . SER A 1 106 ? 6.317 -6.011 -6.360 1.00 96.81 106 SER A CA 1
ATOM 775 C C . SER A 1 106 ? 6.445 -6.205 -7.873 1.00 96.81 106 SER A C 1
ATOM 777 O O . SER A 1 106 ? 5.517 -6.651 -8.548 1.00 96.81 106 SER A O 1
ATOM 779 N N . GLY A 1 107 ? 7.599 -5.838 -8.429 1.00 95.12 107 GLY A N 1
ATOM 780 C CA . GLY A 1 107 ? 7.907 -5.967 -9.854 1.00 95.12 107 GLY A CA 1
ATOM 781 C C . GLY A 1 107 ? 7.516 -4.765 -10.719 1.00 95.12 107 GLY A C 1
ATOM 782 O O . GLY A 1 107 ? 7.887 -4.738 -11.891 1.00 95.12 107 GLY A O 1
ATOM 783 N N . ASN A 1 108 ? 6.820 -3.774 -10.161 1.00 96.94 108 ASN A N 1
ATOM 784 C CA . ASN A 1 108 ? 6.568 -2.480 -10.791 1.00 96.94 108 ASN A CA 1
ATOM 785 C C . ASN A 1 108 ? 6.292 -1.435 -9.701 1.00 96.94 108 ASN A C 1
ATOM 787 O O . ASN A 1 108 ? 5.315 -1.565 -8.964 1.00 96.94 108 ASN A O 1
ATOM 791 N N . ALA A 1 109 ? 7.133 -0.402 -9.622 1.00 97.75 109 ALA A N 1
ATOM 792 C CA . ALA A 1 109 ? 7.031 0.658 -8.622 1.00 97.75 109 ALA A CA 1
ATOM 793 C C . ALA A 1 109 ? 5.900 1.671 -8.884 1.00 97.75 109 ALA A C 1
ATOM 795 O O . ALA A 1 109 ? 5.584 2.463 -7.998 1.00 97.75 109 ALA A O 1
ATOM 796 N N . ASN A 1 110 ? 5.313 1.681 -10.088 1.00 98.12 110 ASN A N 1
ATOM 797 C CA . ASN A 1 110 ? 4.342 2.689 -10.528 1.00 98.12 110 ASN A CA 1
ATOM 798 C C . ASN A 1 110 ? 4.843 4.139 -10.308 1.00 98.12 110 ASN A C 1
ATOM 800 O O . ASN A 1 110 ? 4.115 5.015 -9.838 1.00 98.12 110 ASN A O 1
ATOM 804 N N . ALA A 1 111 ? 6.127 4.367 -10.596 1.00 97.81 111 ALA A N 1
ATOM 805 C CA . ALA A 1 111 ? 6.786 5.670 -10.538 1.00 97.81 111 ALA A CA 1
ATOM 806 C C . ALA A 1 111 ? 6.906 6.272 -11.946 1.00 97.81 111 ALA A C 1
ATOM 808 O O . ALA A 1 111 ? 7.082 5.531 -12.911 1.00 97.81 111 ALA A O 1
ATOM 809 N N . PHE A 1 112 ? 6.837 7.604 -12.060 1.00 96.94 112 PHE A N 1
ATOM 810 C CA . PHE A 1 112 ? 6.895 8.334 -13.342 1.00 96.94 112 PHE A CA 1
ATOM 811 C C . PHE A 1 112 ? 5.834 7.917 -14.379 1.00 96.94 112 PHE A C 1
ATOM 813 O O . PHE A 1 112 ? 6.050 7.989 -15.585 1.00 96.94 112 PHE A O 1
ATOM 820 N N . THR A 1 113 ? 4.665 7.490 -13.915 1.00 97.19 113 THR A N 1
ATOM 821 C CA . THR A 1 113 ? 3.553 7.007 -14.753 1.00 97.19 113 THR A CA 1
ATOM 822 C C . THR A 1 113 ? 2.455 8.055 -14.971 1.00 97.19 113 THR A C 1
ATOM 824 O O . THR A 1 113 ? 1.501 7.811 -15.713 1.00 97.19 113 THR A O 1
ATOM 827 N N . GLY A 1 114 ? 2.590 9.236 -14.357 1.00 95.88 114 GLY A N 1
ATOM 828 C CA . GLY A 1 114 ? 1.662 10.359 -14.494 1.00 95.88 114 GLY A CA 1
ATOM 829 C C . GLY A 1 114 ? 0.229 10.011 -14.081 1.00 95.88 114 GLY A C 1
ATOM 830 O O . GLY A 1 114 ? -0.004 9.135 -13.248 1.00 95.88 114 GLY A O 1
ATOM 831 N N . ARG A 1 115 ? -0.749 10.683 -14.703 1.00 97.38 115 ARG A N 1
ATOM 832 C CA . ARG A 1 115 ? -2.177 10.524 -14.381 1.00 97.38 115 ARG A CA 1
ATOM 833 C C . ARG A 1 115 ? -2.665 9.077 -14.494 1.00 97.38 115 ARG A C 1
ATOM 835 O O . ARG A 1 115 ? -3.369 8.609 -13.610 1.00 97.38 115 ARG A O 1
ATOM 842 N N . VAL A 1 116 ? -2.235 8.355 -15.529 1.00 98.25 116 VAL A N 1
ATOM 843 C CA . VAL A 1 116 ? -2.617 6.945 -15.732 1.00 98.25 116 VAL A CA 1
ATOM 844 C C . VAL A 1 116 ? -2.127 6.069 -14.576 1.00 98.25 116 VAL A C 1
ATOM 846 O O . VAL A 1 116 ? -2.830 5.161 -14.142 1.00 98.25 116 VAL A O 1
ATOM 849 N N . GLY A 1 117 ? -0.940 6.355 -14.035 1.00 98.19 117 GLY A N 1
ATOM 850 C CA . GLY A 1 117 ? -0.423 5.669 -12.853 1.00 98.19 117 GLY A CA 1
ATOM 851 C C . GLY A 1 117 ? -1.257 5.900 -11.597 1.00 98.19 117 GLY A C 1
ATOM 852 O O . GLY A 1 117 ? -1.467 4.962 -10.825 1.00 98.19 117 GLY A O 1
ATOM 853 N N . TYR A 1 118 ? -1.745 7.127 -11.408 1.00 98.44 118 TYR A N 1
ATOM 854 C CA . TYR A 1 118 ? -2.628 7.484 -10.298 1.00 98.44 118 TYR A CA 1
ATOM 855 C C . TYR A 1 118 ? -4.002 6.823 -10.425 1.00 98.44 118 TYR A C 1
ATOM 857 O O . TYR A 1 118 ? -4.461 6.189 -9.481 1.00 98.44 118 TYR A O 1
ATOM 865 N N . GLU A 1 119 ? -4.618 6.874 -11.607 1.00 98.56 119 GLU A N 1
ATOM 866 C CA . GLU A 1 119 ? -5.888 6.189 -11.891 1.00 98.56 119 GLU A CA 1
ATOM 867 C C . GLU A 1 119 ? -5.772 4.671 -11.675 1.00 98.56 119 GLU A C 1
ATOM 869 O O . GLU A 1 119 ? -6.673 4.043 -11.117 1.00 98.56 119 GLU A O 1
ATOM 874 N N . ALA A 1 120 ? -4.639 4.070 -12.059 1.00 98.38 120 ALA A N 1
ATOM 875 C CA . ALA A 1 120 ? -4.366 2.661 -11.797 1.00 98.38 120 ALA A CA 1
ATOM 876 C C . ALA A 1 120 ? -4.233 2.361 -10.294 1.00 98.38 120 ALA A C 1
ATOM 878 O O . ALA A 1 120 ? -4.764 1.354 -9.826 1.00 98.38 120 ALA A O 1
ATOM 879 N N . ALA A 1 121 ? -3.555 3.226 -9.531 1.00 98.56 121 ALA A N 1
ATOM 880 C CA . ALA A 1 121 ? -3.453 3.094 -8.078 1.00 98.56 121 ALA A CA 1
ATOM 881 C C . ALA A 1 121 ? -4.842 3.174 -7.423 1.00 98.56 121 ALA A C 1
ATOM 883 O O . ALA A 1 121 ? -5.217 2.298 -6.644 1.00 98.56 121 ALA A O 1
ATOM 884 N N . GLU A 1 122 ? -5.649 4.159 -7.812 1.00 98.62 122 GLU A N 1
ATOM 885 C CA . GLU A 1 122 ? -7.021 4.302 -7.338 1.00 98.62 122 GLU A CA 1
ATOM 886 C C . GLU A 1 122 ? -7.879 3.069 -7.673 1.00 98.62 122 GLU A C 1
ATOM 888 O O . GLU A 1 122 ? -8.613 2.572 -6.818 1.00 98.62 122 GLU A O 1
ATOM 893 N N . ALA A 1 123 ? -7.770 2.524 -8.887 1.00 98.62 123 ALA A N 1
ATOM 894 C CA . ALA A 1 123 ? -8.496 1.317 -9.275 1.00 98.62 123 ALA A CA 1
ATOM 895 C C . ALA A 1 123 ? -8.129 0.108 -8.393 1.00 98.62 123 ALA A C 1
ATOM 897 O O . ALA A 1 123 ? -9.017 -0.640 -7.974 1.00 98.62 123 ALA A O 1
ATOM 898 N N . VAL A 1 124 ? -6.844 -0.056 -8.056 1.00 98.50 124 VAL A N 1
ATOM 899 C CA . VAL A 1 124 ? -6.385 -1.087 -7.110 1.00 98.50 124 VAL A CA 1
ATOM 900 C C . VAL A 1 124 ? -6.989 -0.858 -5.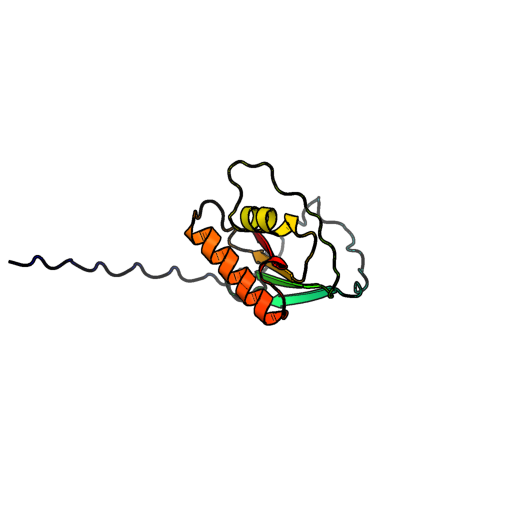724 1.00 98.50 124 VAL A C 1
ATOM 902 O O . VAL A 1 124 ? -7.519 -1.802 -5.136 1.00 98.50 124 VAL A O 1
ATOM 905 N N . ALA A 1 125 ? -6.976 0.380 -5.221 1.00 98.69 125 ALA A N 1
ATOM 906 C CA . ALA A 1 125 ? -7.576 0.712 -3.930 1.00 98.69 125 ALA A CA 1
ATOM 907 C C . ALA A 1 125 ? -9.078 0.399 -3.895 1.00 98.69 125 ALA A C 1
ATOM 909 O O . ALA A 1 125 ? -9.541 -0.235 -2.950 1.00 98.69 125 ALA A O 1
ATOM 910 N N . ARG A 1 126 ? -9.835 0.760 -4.941 1.00 98.75 126 ARG A N 1
ATOM 911 C CA . ARG A 1 126 ? -11.270 0.439 -5.046 1.00 98.75 126 ARG A CA 1
ATOM 912 C C . ARG A 1 126 ? -11.524 -1.071 -5.083 1.00 98.75 126 ARG A C 1
ATOM 914 O O . ARG A 1 126 ? -12.426 -1.550 -4.402 1.00 98.75 126 ARG A O 1
ATOM 921 N N . SER A 1 127 ? -10.724 -1.828 -5.836 1.00 98.44 127 SER A N 1
ATOM 922 C CA . SER A 1 127 ? -10.854 -3.290 -5.911 1.00 98.44 127 SER A CA 1
ATOM 923 C C . SER A 1 127 ? -10.582 -3.964 -4.563 1.00 98.44 127 SER A C 1
ATOM 925 O O . SER A 1 127 ? -11.297 -4.886 -4.163 1.00 98.44 127 SER A O 1
ATOM 927 N N . ALA A 1 128 ? -9.554 -3.508 -3.847 1.00 98.38 128 ALA A N 1
ATOM 928 C CA . ALA A 1 128 ? -9.245 -4.009 -2.515 1.00 98.38 128 ALA A CA 1
ATOM 929 C C . ALA A 1 128 ? -10.323 -3.608 -1.503 1.00 98.38 128 ALA A C 1
ATOM 931 O O . ALA A 1 128 ? -10.762 -4.442 -0.718 1.00 98.38 128 ALA A O 1
ATOM 932 N N . ALA A 1 129 ? -10.816 -2.373 -1.575 1.00 98.44 129 ALA A N 1
ATOM 933 C CA . ALA A 1 129 ? -11.884 -1.882 -0.715 1.00 98.44 129 ALA A CA 1
ATOM 934 C C . ALA A 1 129 ? -13.176 -2.693 -0.869 1.00 98.44 129 ALA A C 1
ATOM 936 O O . ALA A 1 129 ? -13.792 -3.047 0.132 1.00 98.44 129 ALA A O 1
ATOM 937 N N . ALA A 1 130 ? -13.537 -3.074 -2.099 1.00 98.38 130 ALA A N 1
ATOM 938 C CA . ALA A 1 130 ? -14.660 -3.975 -2.352 1.00 98.38 130 ALA A CA 1
ATOM 939 C C . ALA A 1 130 ? -14.455 -5.361 -1.715 1.00 98.38 130 ALA A C 1
ATOM 941 O O . ALA A 1 130 ? -15.393 -5.934 -1.174 1.00 98.38 130 ALA A O 1
ATOM 942 N N . SER A 1 131 ? -13.222 -5.877 -1.725 1.00 96.88 131 SER A N 1
ATOM 943 C CA . SER A 1 131 ? -12.889 -7.174 -1.111 1.00 96.88 131 SER A CA 1
ATOM 944 C C . SER A 1 131 ? -12.895 -7.130 0.423 1.00 96.88 131 SER A C 1
ATOM 946 O O . SER A 1 131 ? -13.131 -8.145 1.073 1.00 96.88 131 SER A O 1
ATOM 948 N N . VAL A 1 132 ? -12.608 -5.962 1.006 1.00 96.69 132 VAL A N 1
ATOM 949 C CA . VAL A 1 132 ? -12.542 -5.724 2.461 1.00 96.69 132 VAL A CA 1
ATOM 950 C C . VAL A 1 132 ? -13.857 -5.153 3.017 1.00 96.69 132 VAL 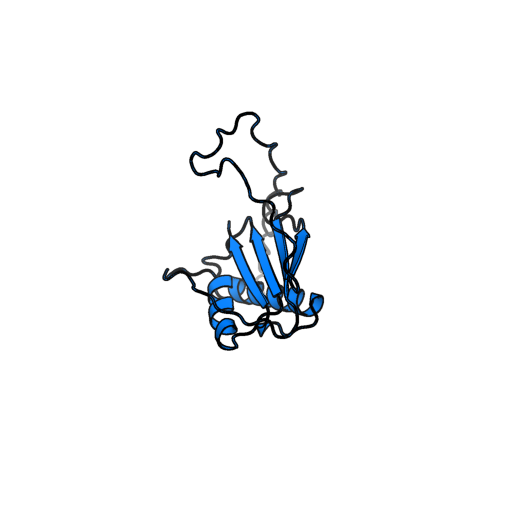A C 1
ATOM 952 O O . VAL A 1 132 ? -14.035 -5.079 4.235 1.00 96.69 132 VAL A O 1
ATOM 955 N N . SER A 1 133 ? -14.789 -4.775 2.140 1.00 97.31 133 SER A N 1
ATOM 956 C CA . SER A 1 133 ? -16.027 -4.063 2.474 1.00 97.31 133 SER A CA 1
ATOM 957 C C . SER A 1 133 ? -15.758 -2.768 3.252 1.00 97.31 133 SER A C 1
ATOM 959 O O . SER A 1 133 ? -16.263 -2.566 4.359 1.00 97.31 133 SER A O 1
ATOM 961 N N . CYS A 1 134 ? -14.920 -1.897 2.689 1.00 97.88 134 CYS A N 1
ATOM 962 C CA . CYS A 1 134 ? -14.586 -0.584 3.249 1.00 97.88 134 CYS A CA 1
ATOM 963 C C . CYS A 1 134 ? -14.585 0.515 2.178 1.00 97.88 134 CYS A C 1
ATOM 965 O O . CYS A 1 134 ? -14.825 0.257 0.997 1.00 97.88 134 CYS A O 1
ATOM 967 N N . SER A 1 135 ? -14.299 1.755 2.575 1.00 97.56 135 SER A N 1
ATOM 968 C CA . SER A 1 135 ? -14.043 2.838 1.627 1.00 97.56 135 SER A CA 1
ATOM 969 C C . SER A 1 135 ? -12.670 2.674 0.975 1.00 97.56 135 SER A C 1
ATOM 971 O O . SER A 1 135 ? -11.704 2.273 1.624 1.00 97.56 135 SER A O 1
ATOM 973 N N . ALA A 1 136 ? -12.538 3.066 -0.297 1.00 97.94 136 ALA A N 1
ATOM 974 C CA . ALA A 1 136 ? -11.233 3.144 -0.963 1.00 97.94 136 ALA A CA 1
ATOM 975 C C . ALA A 1 136 ? -10.273 4.106 -0.246 1.00 97.94 136 ALA A C 1
ATOM 977 O O . ALA A 1 136 ? -9.065 3.889 -0.258 1.00 97.94 136 ALA A O 1
ATOM 978 N N . ARG A 1 137 ? -10.807 5.128 0.436 1.00 97.00 137 ARG A N 1
ATOM 979 C CA . ARG A 1 137 ? -10.014 6.076 1.234 1.00 97.00 137 ARG A CA 1
ATOM 980 C C . ARG A 1 137 ? -9.373 5.442 2.471 1.00 97.00 137 ARG A C 1
ATOM 982 O O . ARG A 1 137 ? -8.449 6.011 3.025 1.00 97.00 137 ARG A O 1
ATOM 989 N N . GLU A 1 138 ? -9.837 4.265 2.884 1.00 98.12 138 GLU A N 1
ATOM 990 C CA . GLU A 1 138 ? -9.261 3.493 3.990 1.00 98.12 138 GLU A CA 1
ATOM 991 C C . GLU A 1 138 ? -8.245 2.444 3.489 1.00 98.12 138 GLU A C 1
ATOM 993 O O . GLU A 1 138 ? -7.774 1.608 4.266 1.00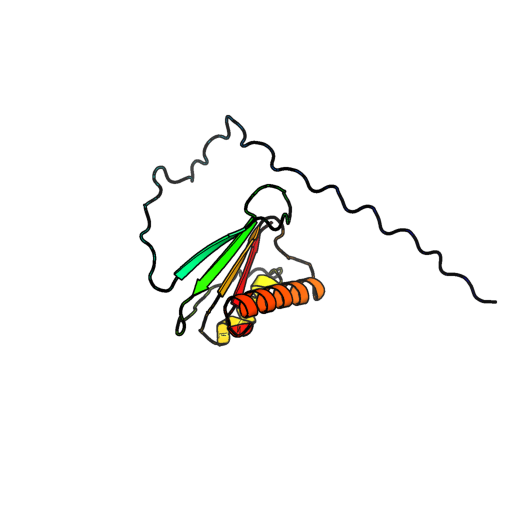 98.12 138 GLU A O 1
ATOM 998 N N . VAL A 1 139 ? -7.916 2.444 2.189 1.00 98.62 139 VAL A N 1
ATOM 999 C CA . VAL A 1 139 ? -6.950 1.520 1.585 1.00 98.62 139 VAL A CA 1
ATOM 1000 C C . VAL A 1 139 ? -5.664 2.248 1.219 1.00 98.62 139 VAL A C 1
ATOM 1002 O O . VAL A 1 139 ? -5.644 3.145 0.372 1.00 98.62 139 VAL A O 1
ATOM 1005 N N . PHE A 1 140 ? -4.566 1.792 1.811 1.00 98.75 140 PHE A N 1
ATOM 1006 C CA . PHE A 1 140 ? -3.216 2.242 1.499 1.00 98.75 140 PHE A CA 1
ATOM 1007 C C . PHE A 1 140 ? -2.556 1.315 0.483 1.00 98.75 140 PHE A C 1
ATOM 1009 O O . PHE A 1 140 ? -2.899 0.139 0.352 1.00 98.75 140 PHE 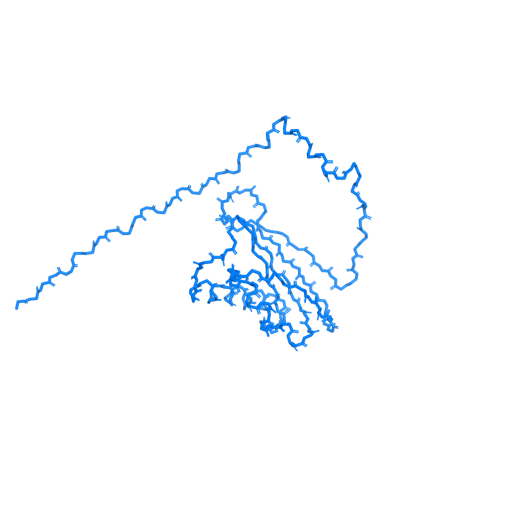A O 1
ATOM 1016 N N . LEU A 1 141 ? -1.593 1.859 -0.251 1.00 98.75 141 LEU A N 1
ATOM 1017 C CA . LEU A 1 141 ? -0.909 1.193 -1.347 1.00 98.75 141 LEU A CA 1
ATOM 1018 C C . LEU A 1 141 ? 0.604 1.338 -1.197 1.00 98.75 141 LEU A C 1
ATOM 1020 O O . LEU A 1 141 ? 1.112 2.403 -0.840 1.00 98.75 141 LEU A O 1
ATOM 1024 N N . ALA A 1 142 ? 1.333 0.289 -1.555 1.00 98.62 142 ALA A N 1
ATOM 1025 C CA . ALA A 1 142 ? 2.769 0.349 -1.766 1.00 98.62 142 ALA A CA 1
ATOM 1026 C C . ALA A 1 142 ? 3.156 -0.441 -3.019 1.00 98.62 142 ALA A C 1
ATOM 1028 O O . ALA A 1 142 ? 2.681 -1.549 -3.254 1.00 98.62 142 ALA A O 1
ATOM 1029 N N . SER A 1 143 ? 4.059 0.118 -3.816 1.00 98.44 143 SER A N 1
ATOM 1030 C CA . SER A 1 143 ? 4.541 -0.516 -5.040 1.00 98.44 143 SER A CA 1
ATOM 1031 C C . SER A 1 143 ? 6.056 -0.424 -5.097 1.00 98.44 143 SER A C 1
ATOM 1033 O O . SER A 1 143 ? 6.632 0.633 -4.842 1.00 98.44 143 SER A O 1
ATOM 1035 N N . THR A 1 144 ? 6.709 -1.526 -5.452 1.00 97.31 144 THR A N 1
ATOM 1036 C CA . THR A 1 144 ? 8.168 -1.603 -5.606 1.00 97.31 144 THR A CA 1
ATOM 1037 C C . THR A 1 144 ? 8.527 -2.364 -6.882 1.00 97.31 144 THR A C 1
ATOM 1039 O O . THR A 1 144 ? 7.775 -3.241 -7.316 1.00 97.31 144 THR A O 1
ATOM 1042 N N . GLY A 1 145 ? 9.640 -2.031 -7.537 1.00 92.75 145 GLY A N 1
ATOM 1043 C CA . GLY A 1 145 ? 10.003 -2.610 -8.834 1.00 92.75 145 GLY A CA 1
ATOM 1044 C C . GLY A 1 145 ? 11.401 -2.274 -9.302 1.00 92.75 145 GLY A C 1
ATOM 1045 O O . GLY A 1 145 ? 11.979 -1.315 -8.754 1.00 92.75 145 GLY A O 1
#

Foldseek 3Di:
DDDDDDDDDDDDDPDAAADDPDPPCDPPPPPPDPDDDDDDDDPQKDKDWDCPSLRHGPDTFKMKIFGHPPAFDDDDADPDPFQALLRVLLVVLCVVRAAGMEMEGEPFQNTPVPPVSNVVNLVVLVVSCVVRVHDSSRYHYGYYD

Mean predicted aligned error: 8.75 Å

Radius of gyration: 19.38 Å; Cα contacts (8 Å, |Δi|>4): 219; chains: 1; bounding box: 42×37×68 Å

pLDDT: mean 88.64, std 15.75, range [40.31, 98.75]